Protein AF-A0A972KUE6-F1 (afdb_monomer_lite)

Radius of gyration: 13.58 Å; chains: 1; bounding box: 32×20×30 Å

Sequence (56 aa):
GKLPLAFKKLGFDTHAKFDQLAMDANDLGDRDHTLQQLSTLMENCVACHAAYRINL

Secondary structure (DSSP, 8-state):
-PPPHHHHHHHHHHHHHHHHHHHHHHHT--HHHHHHHHHHHHHHHHHHHHHH----

Foldseek 3Di:
DDDDPVLVVLVVVLVVLVVVLVVCCVPVVDPVVSVVSVVVSVVSVVVCCVVPPDDD

Structure (mmCIF, N/CA/C/O backbone):
data_AF-A0A972KUE6-F1
#
_entry.id   AF-A0A972KUE6-F1
#
loop_
_atom_site.group_PDB
_atom_site.id
_atom_site.type_symbol
_atom_site.label_atom_id
_atom_site.label_alt_id
_atom_site.label_comp_id
_atom_site.label_asym_id
_atom_site.label_entity_id
_atom_site.label_seq_id
_atom_site.pdbx_PDB_ins_code
_atom_site.Cartn_x
_atom_site.Cartn_y
_atom_site.Cartn_z
_atom_site.occupancy
_atom_site.B_iso_or_equiv
_atom_site.auth_seq_id
_atom_site.auth_comp_id
_atom_site.auth_asym_id
_atom_site.auth_atom_id
_atom_site.pdbx_PDB_model_num
ATOM 1 N N . GLY A 1 1 ? 21.505 8.613 -13.366 1.00 70.38 1 GLY A N 1
ATOM 2 C CA . GLY A 1 1 ? 20.265 8.503 -14.166 1.00 70.38 1 GLY A CA 1
ATOM 3 C C . GLY A 1 1 ? 19.083 8.992 -13.349 1.00 70.38 1 GLY A C 1
ATOM 4 O O . GLY A 1 1 ? 19.160 8.943 -12.129 1.00 70.38 1 GLY A O 1
ATOM 5 N N . LYS A 1 2 ? 18.018 9.49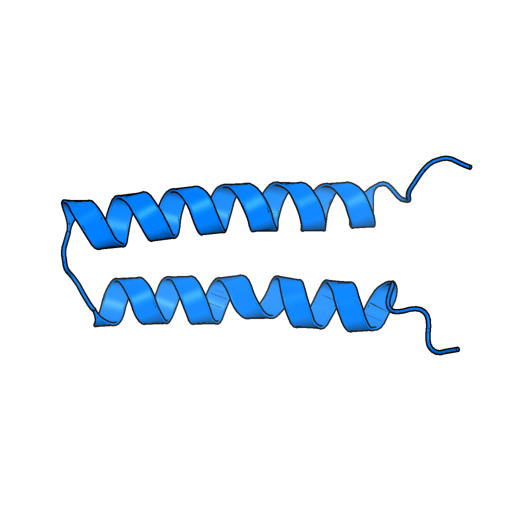8 -13.980 1.00 83.25 2 LYS A N 1
ATOM 6 C CA . LYS A 1 2 ? 16.779 9.872 -13.270 1.00 83.25 2 LYS A CA 1
ATOM 7 C C . LYS A 1 2 ? 15.876 8.639 -13.135 1.00 83.25 2 LYS A C 1
ATOM 9 O O . LYS A 1 2 ? 15.784 7.863 -14.080 1.00 83.25 2 LYS A O 1
ATOM 14 N N . LEU A 1 3 ? 15.208 8.481 -11.990 1.00 89.00 3 LEU A N 1
ATOM 15 C CA . LEU A 1 3 ? 14.219 7.412 -11.791 1.00 89.00 3 LEU A CA 1
ATOM 16 C C . LEU A 1 3 ? 13.004 7.596 -12.723 1.00 89.00 3 LEU A C 1
ATOM 18 O O . LEU A 1 3 ? 12.601 8.749 -12.935 1.00 89.00 3 LEU A O 1
ATOM 22 N N . PRO A 1 4 ? 12.385 6.503 -13.219 1.00 94.50 4 PRO A N 1
ATOM 23 C CA . PRO A 1 4 ? 11.151 6.569 -13.999 1.00 94.50 4 PRO A CA 1
ATOM 24 C C . PRO A 1 4 ? 10.032 7.306 -13.251 1.00 94.50 4 PRO A C 1
ATOM 26 O O . PRO A 1 4 ? 9.903 7.194 -12.033 1.00 94.50 4 PRO A O 1
ATOM 29 N N . LEU A 1 5 ? 9.181 8.043 -13.969 1.00 95.50 5 LEU A N 1
ATOM 30 C CA . LEU A 1 5 ? 8.068 8.770 -13.345 1.00 95.50 5 LEU A CA 1
ATOM 31 C C . LEU A 1 5 ? 7.094 7.825 -12.623 1.00 95.50 5 LEU A C 1
ATOM 33 O O . LEU A 1 5 ? 6.664 8.125 -11.514 1.00 95.50 5 LEU A O 1
ATOM 37 N N . ALA A 1 6 ? 6.778 6.679 -13.230 1.00 94.88 6 ALA A N 1
ATOM 38 C CA . ALA A 1 6 ? 5.896 5.676 -12.638 1.00 94.88 6 ALA A CA 1
ATOM 39 C C . ALA A 1 6 ? 6.466 5.084 -11.335 1.00 94.88 6 ALA A C 1
ATOM 41 O O . ALA A 1 6 ? 5.718 4.922 -10.376 1.00 94.88 6 ALA A O 1
ATOM 42 N N . PHE A 1 7 ? 7.790 4.897 -11.252 1.00 95.75 7 PHE A N 1
ATOM 43 C CA . PHE A 1 7 ? 8.468 4.502 -10.014 1.00 95.75 7 PHE A CA 1
ATOM 44 C C . PHE A 1 7 ? 8.202 5.515 -8.896 1.00 95.75 7 PHE A C 1
ATOM 46 O O . PHE A 1 7 ? 7.787 5.151 -7.800 1.00 95.75 7 PHE A O 1
ATOM 53 N N . LYS A 1 8 ? 8.384 6.812 -9.185 1.00 95.75 8 LYS A N 1
ATOM 54 C CA . LYS A 1 8 ? 8.142 7.873 -8.197 1.00 95.75 8 LYS A CA 1
ATOM 55 C C . LYS A 1 8 ? 6.680 7.929 -7.767 1.00 95.75 8 LYS A C 1
ATOM 57 O O . LYS A 1 8 ? 6.420 8.083 -6.583 1.00 95.75 8 LYS A O 1
ATOM 62 N N . LYS A 1 9 ? 5.741 7.799 -8.712 1.00 96.88 9 LYS A N 1
ATOM 63 C CA . LYS A 1 9 ? 4.302 7.787 -8.412 1.00 96.88 9 LYS A CA 1
ATOM 64 C C . LYS A 1 9 ? 3.940 6.653 -7.454 1.00 96.88 9 LYS A C 1
ATOM 66 O O . LYS A 1 9 ? 3.312 6.924 -6.441 1.00 96.88 9 LYS A O 1
ATOM 71 N N . LEU A 1 10 ? 4.387 5.428 -7.739 1.00 97.31 10 LEU A N 1
ATOM 72 C CA . LEU A 1 10 ? 4.169 4.278 -6.855 1.00 97.31 10 LEU A CA 1
ATOM 73 C C . LEU A 1 10 ? 4.812 4.485 -5.479 1.00 97.31 10 LEU A C 1
ATOM 75 O O . LEU A 1 10 ? 4.187 4.182 -4.467 1.00 97.31 10 LEU A O 1
ATOM 79 N N . GLY A 1 11 ? 6.024 5.044 -5.432 1.00 96.19 11 GLY A N 1
ATOM 80 C CA . GLY A 1 11 ? 6.692 5.381 -4.175 1.00 96.19 11 GLY A CA 1
ATOM 81 C C . GLY A 1 11 ? 5.881 6.364 -3.329 1.00 96.19 11 GLY A C 1
ATOM 82 O O . GLY A 1 11 ? 5.536 6.050 -2.194 1.00 96.19 11 GLY A O 1
ATOM 83 N N . PHE A 1 12 ? 5.524 7.526 -3.884 1.00 97.75 12 PHE A N 1
ATOM 84 C CA . PHE A 1 12 ? 4.763 8.549 -3.156 1.00 97.75 12 PHE A CA 1
ATOM 85 C C . PHE A 1 12 ? 3.378 8.065 -2.718 1.00 97.75 12 PHE A C 1
ATOM 87 O O . PHE A 1 12 ? 2.981 8.332 -1.589 1.00 97.75 12 PHE A O 1
ATOM 94 N N . ASP A 1 13 ? 2.671 7.327 -3.575 1.00 98.12 13 ASP A N 1
ATOM 95 C CA . ASP A 1 13 ? 1.368 6.749 -3.234 1.00 98.12 13 ASP A CA 1
ATOM 96 C C . ASP A 1 13 ? 1.477 5.733 -2.084 1.00 98.12 13 ASP A C 1
ATOM 98 O O . ASP A 1 13 ? 0.666 5.743 -1.164 1.00 98.12 13 ASP A O 1
ATOM 102 N N . THR A 1 14 ? 2.529 4.907 -2.080 1.00 98.12 14 THR A N 1
ATOM 103 C CA . THR A 1 14 ? 2.791 3.954 -0.989 1.00 98.12 14 THR A CA 1
ATOM 104 C C . THR A 1 14 ? 3.046 4.667 0.338 1.00 98.12 14 THR A C 1
ATOM 106 O O . THR A 1 14 ? 2.480 4.266 1.351 1.00 98.12 14 THR A O 1
ATOM 109 N N . HIS A 1 15 ? 3.851 5.736 0.340 1.00 98.31 15 HIS A N 1
ATOM 110 C CA . HIS A 1 15 ? 4.089 6.536 1.546 1.00 98.31 15 HIS A CA 1
ATOM 111 C C . HIS A 1 15 ? 2.794 7.159 2.079 1.00 98.31 15 HIS A C 1
ATOM 113 O O . HIS A 1 15 ? 2.452 6.943 3.237 1.00 98.31 15 HIS A O 1
ATOM 119 N N . ALA A 1 16 ? 2.031 7.843 1.220 1.00 98.44 16 ALA A N 1
ATOM 120 C CA . ALA A 1 16 ? 0.788 8.497 1.624 1.00 98.44 16 ALA A CA 1
ATOM 121 C C . ALA A 1 16 ? -0.247 7.507 2.193 1.00 98.44 16 ALA A C 1
ATOM 123 O O . ALA A 1 16 ? -0.922 7.808 3.174 1.00 98.44 16 ALA A O 1
ATOM 124 N N . LYS A 1 17 ? -0.358 6.305 1.610 1.00 98.56 17 LYS A N 1
ATOM 125 C CA . LYS A 1 17 ? -1.265 5.262 2.114 1.00 98.56 17 LYS A CA 1
ATOM 126 C C . LYS A 1 17 ? -0.815 4.689 3.458 1.00 98.56 17 LYS A C 1
ATOM 128 O O . LYS A 1 17 ? -1.674 4.382 4.278 1.00 98.56 17 LYS A O 1
ATOM 133 N N . PHE A 1 18 ? 0.491 4.554 3.701 1.00 98.69 18 PHE A N 1
ATOM 134 C CA . PHE A 1 18 ? 0.990 4.144 5.019 1.00 98.69 18 PHE A CA 1
ATOM 135 C C . PHE A 1 18 ? 0.730 5.209 6.086 1.00 98.69 18 PHE A C 1
ATOM 137 O O . PHE A 1 18 ? 0.323 4.849 7.189 1.00 98.69 18 PHE A O 1
ATOM 144 N N . ASP A 1 19 ? 0.906 6.491 5.754 1.00 98.69 19 ASP A N 1
ATOM 145 C CA . ASP A 1 19 ? 0.581 7.593 6.664 1.00 98.69 19 ASP A CA 1
ATOM 146 C C . ASP A 1 19 ? -0.913 7.569 7.031 1.00 98.69 19 ASP A C 1
ATOM 148 O O . ASP A 1 19 ? -1.262 7.627 8.209 1.00 98.69 19 ASP A O 1
ATOM 152 N N . GLN A 1 20 ? -1.800 7.391 6.043 1.00 98.50 20 GLN A N 1
ATOM 153 C CA . GLN A 1 20 ? -3.241 7.282 6.291 1.00 98.50 20 GLN A CA 1
ATOM 154 C C . GLN A 1 20 ? -3.610 6.051 7.123 1.00 98.50 20 GLN A C 1
ATOM 156 O O . GLN A 1 20 ? -4.404 6.164 8.050 1.00 98.50 20 GLN A O 1
ATOM 161 N N . LEU A 1 21 ? -3.022 4.890 6.823 1.00 98.62 21 LEU A N 1
ATOM 162 C CA . LEU A 1 21 ? -3.248 3.667 7.592 1.00 98.62 21 LEU A CA 1
ATOM 163 C C . LEU A 1 21 ? -2.857 3.861 9.058 1.00 98.62 21 LEU A C 1
ATOM 165 O O . LEU A 1 21 ? -3.586 3.432 9.946 1.00 98.62 21 LEU A O 1
ATOM 169 N N . ALA A 1 22 ? -1.722 4.513 9.323 1.00 98.50 22 ALA A N 1
ATOM 170 C CA . ALA A 1 22 ? -1.271 4.777 10.683 1.00 98.50 22 ALA A CA 1
ATOM 171 C C . ALA A 1 22 ? -2.219 5.728 11.434 1.00 98.50 22 ALA A C 1
ATOM 173 O O . ALA A 1 22 ? -2.530 5.467 12.596 1.00 98.50 22 ALA A O 1
ATOM 174 N N . MET A 1 23 ? -2.696 6.791 10.773 1.00 98.50 23 MET A N 1
ATOM 175 C CA . MET A 1 23 ? -3.691 7.705 11.350 1.00 98.50 23 MET A CA 1
ATOM 176 C C . MET A 1 23 ? -4.995 6.969 11.669 1.00 98.50 23 MET A C 1
ATOM 178 O O . MET A 1 23 ? -5.455 7.006 12.804 1.00 98.50 23 MET A O 1
ATOM 182 N N . ASP A 1 24 ? -5.548 6.228 10.710 1.00 98.44 24 ASP A N 1
ATOM 183 C CA . ASP A 1 24 ? -6.831 5.544 10.886 1.00 98.44 24 ASP A CA 1
ATOM 184 C C . ASP A 1 24 ? -6.754 4.425 11.931 1.00 98.44 24 ASP A C 1
ATOM 186 O O . ASP A 1 24 ? -7.670 4.267 12.739 1.00 98.44 24 ASP A O 1
A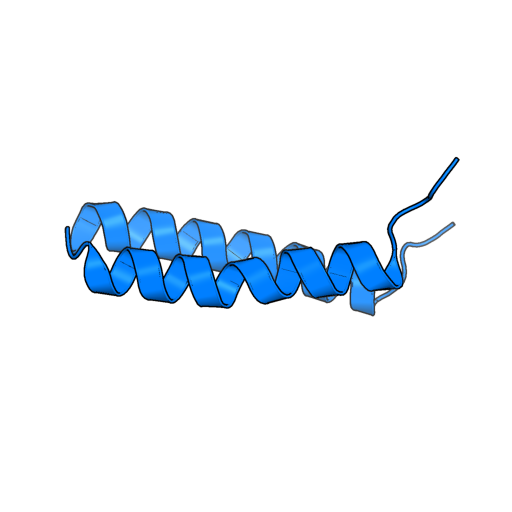TOM 190 N N . ALA A 1 25 ? -5.650 3.674 11.971 1.00 98.31 25 ALA A N 1
ATOM 191 C CA . ALA A 1 25 ? -5.437 2.649 12.987 1.00 98.31 25 ALA A CA 1
ATOM 192 C C . ALA A 1 25 ? -5.388 3.246 14.403 1.00 98.31 25 ALA A C 1
ATOM 194 O O . ALA A 1 25 ? -5.899 2.633 15.342 1.00 98.31 25 ALA A O 1
ATOM 195 N N . ASN A 1 26 ? -4.788 4.432 14.558 1.00 98.06 26 ASN A N 1
ATOM 196 C CA . ASN A 1 26 ? -4.705 5.129 15.838 1.00 98.06 26 ASN A CA 1
ATOM 197 C C . ASN A 1 26 ? -6.037 5.782 16.240 1.00 98.06 26 ASN A C 1
ATOM 199 O O . ASN A 1 26 ? -6.443 5.680 17.395 1.00 98.06 26 ASN A O 1
ATOM 203 N N . ASP A 1 27 ? -6.707 6.440 15.295 1.00 98.12 27 ASP A N 1
ATOM 204 C CA . ASP A 1 27 ? -7.854 7.303 15.579 1.00 98.12 27 ASP A CA 1
ATOM 205 C C . ASP A 1 27 ? -9.181 6.535 15.590 1.00 98.12 27 ASP A C 1
ATOM 207 O O . ASP A 1 27 ? -10.062 6.834 16.398 1.00 98.12 27 ASP A O 1
ATOM 211 N N . LEU A 1 28 ? -9.338 5.537 14.712 1.00 97.38 28 LEU A N 1
ATOM 212 C CA . LEU A 1 28 ? -10.566 4.742 14.605 1.00 97.38 28 LEU A CA 1
ATOM 213 C C . LEU A 1 28 ? -10.501 3.466 15.445 1.00 97.38 28 LEU A C 1
ATOM 215 O O . LEU A 1 28 ? -11.528 3.002 15.939 1.00 97.38 28 LEU A O 1
ATOM 219 N N . GLY A 1 29 ? -9.314 2.860 15.570 1.00 94.56 29 GLY A N 1
ATOM 220 C CA . GLY A 1 29 ? -9.146 1.555 16.217 1.00 94.56 29 GLY A CA 1
ATOM 221 C C . GLY A 1 29 ? -9.908 0.412 15.525 1.00 94.56 29 GLY A C 1
ATOM 222 O O . GLY A 1 29 ? -10.068 -0.663 16.106 1.00 94.56 29 GLY A O 1
ATOM 223 N N . ASP A 1 30 ? -10.389 0.627 14.295 1.00 98.19 30 ASP A N 1
ATOM 224 C CA . ASP A 1 30 ? -11.114 -0.367 13.509 1.00 98.19 30 ASP A CA 1
ATOM 225 C C . ASP A 1 30 ? -10.125 -1.287 12.784 1.00 98.19 30 ASP A C 1
ATOM 227 O O . ASP A 1 30 ? -9.441 -0.915 11.822 1.00 98.19 30 ASP A O 1
ATOM 231 N N . ARG A 1 31 ? -10.055 -2.527 13.269 1.00 97.94 31 ARG A N 1
ATOM 232 C CA . ARG A 1 31 ? -9.185 -3.565 12.718 1.00 97.94 31 ARG A CA 1
ATOM 233 C C . ARG A 1 31 ? -9.533 -3.899 11.270 1.00 97.94 31 ARG A C 1
ATOM 235 O O . ARG A 1 31 ? -8.621 -4.093 10.469 1.00 97.94 31 ARG A O 1
ATOM 242 N N . ASP A 1 32 ? -10.814 -4.028 10.946 1.00 98.50 32 ASP A N 1
ATOM 243 C CA . ASP A 1 32 ? -11.232 -4.526 9.637 1.00 98.50 32 ASP A CA 1
ATOM 244 C C . ASP A 1 32 ? -10.985 -3.447 8.571 1.00 98.50 32 ASP A C 1
ATOM 246 O O . ASP A 1 32 ? -10.444 -3.754 7.505 1.00 98.50 32 ASP A O 1
ATOM 250 N N . HIS A 1 33 ? -11.226 -2.173 8.910 1.00 98.25 33 HIS A N 1
ATOM 251 C CA . HIS A 1 33 ? -10.806 -1.024 8.097 1.00 98.25 33 HIS A CA 1
ATOM 252 C C . HIS A 1 33 ? -9.289 -1.007 7.871 1.00 98.25 33 HIS A C 1
ATOM 254 O O . HIS A 1 33 ? -8.826 -0.968 6.729 1.00 98.25 33 HIS A O 1
ATOM 260 N N . THR A 1 34 ? -8.501 -1.139 8.943 1.00 98.50 34 THR A N 1
ATOM 261 C CA . THR A 1 34 ? -7.028 -1.147 8.864 1.00 98.50 34 THR A CA 1
ATOM 262 C C . THR A 1 34 ? -6.513 -2.274 7.956 1.00 98.50 34 THR A C 1
ATOM 264 O O . THR A 1 34 ? -5.611 -2.074 7.137 1.00 98.50 34 THR A O 1
ATOM 267 N N . LEU A 1 35 ? -7.098 -3.474 8.051 1.00 98.56 35 LEU A N 1
ATOM 268 C CA . LEU A 1 35 ? -6.733 -4.615 7.205 1.00 98.56 35 LEU A CA 1
ATOM 269 C C . LEU A 1 35 ? -7.122 -4.405 5.737 1.00 98.56 35 LEU A C 1
ATOM 271 O O . LEU A 1 35 ? -6.383 -4.824 4.839 1.00 98.56 35 LEU A O 1
ATOM 275 N N . GLN A 1 36 ? -8.246 -3.739 5.469 1.00 98.62 36 GLN A N 1
ATOM 276 C CA . GLN A 1 36 ? -8.654 -3.392 4.109 1.00 98.62 36 GLN A CA 1
ATOM 277 C C . GLN A 1 36 ? -7.700 -2.367 3.477 1.00 98.62 36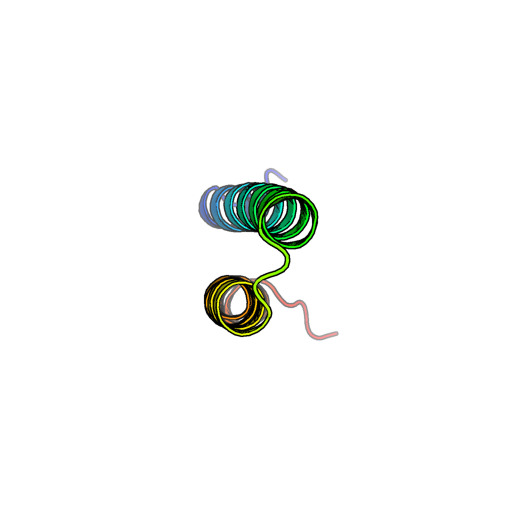 GLN A C 1
ATOM 279 O O . GLN A 1 36 ? -7.300 -2.521 2.316 1.00 98.62 36 GLN A O 1
ATOM 284 N N . GLN A 1 37 ? -7.275 -1.360 4.246 1.00 98.62 37 GLN A N 1
ATOM 285 C CA . GLN A 1 37 ? -6.264 -0.395 3.812 1.00 98.62 37 GLN A CA 1
ATOM 286 C C . GLN A 1 37 ? -4.932 -1.079 3.513 1.00 98.62 37 GLN A C 1
ATOM 288 O O . GLN A 1 37 ? -4.345 -0.843 2.456 1.00 98.62 37 GLN A O 1
ATOM 293 N N . LEU A 1 38 ? -4.484 -1.975 4.400 1.00 98.50 38 LEU A N 1
ATOM 294 C CA . LEU A 1 38 ? -3.255 -2.738 4.198 1.00 98.50 38 LEU A CA 1
ATOM 295 C C . LEU A 1 38 ? -3.326 -3.592 2.928 1.00 98.50 38 LEU A C 1
ATOM 297 O O . LEU A 1 38 ? -2.394 -3.578 2.127 1.00 98.50 38 LEU A O 1
ATOM 301 N N . SER A 1 39 ? -4.442 -4.292 2.718 1.00 98.31 39 SER A N 1
ATOM 302 C CA . SER A 1 39 ? -4.650 -5.133 1.532 1.00 98.31 39 SER A CA 1
ATOM 303 C C . SER A 1 39 ? -4.563 -4.313 0.243 1.00 98.31 39 SER A C 1
ATOM 305 O O . SER A 1 39 ? -3.871 -4.707 -0.693 1.00 98.31 39 SER A O 1
ATOM 307 N N . THR A 1 40 ? -5.182 -3.128 0.228 1.00 97.88 40 THR A N 1
ATOM 308 C CA . THR A 1 40 ? -5.109 -2.185 -0.901 1.00 97.88 40 THR A CA 1
ATOM 309 C C . THR A 1 40 ? -3.682 -1.676 -1.121 1.00 97.88 40 THR A C 1
ATOM 311 O O . THR A 1 40 ? -3.213 -1.562 -2.251 1.00 97.88 40 THR A O 1
ATOM 314 N N . LEU A 1 41 ? -2.959 -1.368 -0.042 1.00 97.94 41 LEU A N 1
ATOM 315 C CA . LEU A 1 41 ? -1.578 -0.898 -0.115 1.00 97.94 41 LEU A CA 1
ATOM 316 C C . LEU A 1 41 ? -0.649 -1.961 -0.712 1.00 97.94 41 LEU A C 1
ATOM 318 O O . LEU A 1 41 ? 0.228 -1.628 -1.509 1.00 97.94 41 LEU A O 1
ATOM 322 N N . MET A 1 42 ? -0.841 -3.238 -0.368 1.00 97.88 42 MET A N 1
ATOM 323 C CA . MET A 1 42 ? 0.005 -4.337 -0.846 1.00 97.88 42 MET A CA 1
ATOM 324 C C . MET A 1 42 ? 0.026 -4.475 -2.376 1.00 97.88 42 MET A C 1
ATOM 326 O O . MET A 1 42 ? 1.024 -4.951 -2.924 1.00 97.88 42 MET A O 1
ATOM 330 N N . GLU A 1 43 ? -1.005 -4.008 -3.084 1.00 97.75 43 GLU A N 1
ATOM 331 C CA . GLU A 1 43 ? -1.013 -3.959 -4.551 1.00 97.75 43 GLU A CA 1
ATOM 332 C C . GLU A 1 43 ? 0.136 -3.100 -5.105 1.00 97.75 43 GLU A C 1
ATOM 334 O O . GLU A 1 43 ? 0.752 -3.461 -6.113 1.00 97.75 43 GLU A O 1
ATOM 339 N N . ASN A 1 44 ? 0.519 -2.026 -4.403 1.00 97.62 44 ASN A N 1
ATOM 340 C CA . ASN A 1 44 ? 1.679 -1.216 -4.773 1.00 97.62 44 ASN A CA 1
ATOM 341 C C . ASN A 1 44 ? 2.987 -2.001 -4.639 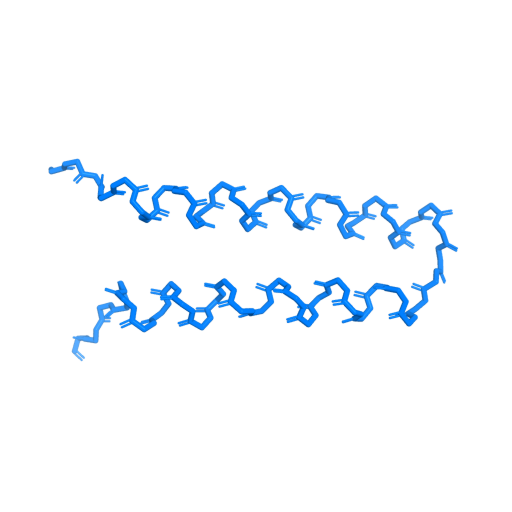1.00 97.62 44 ASN A C 1
ATOM 343 O O . ASN A 1 44 ? 3.876 -1.860 -5.482 1.00 97.62 44 ASN A O 1
ATOM 347 N N . CYS A 1 45 ? 3.114 -2.840 -3.605 1.00 96.38 45 CYS A N 1
ATOM 348 C CA . CYS A 1 45 ? 4.288 -3.688 -3.404 1.00 96.38 45 CYS A CA 1
ATOM 349 C C . CYS A 1 45 ? 4.440 -4.676 -4.567 1.00 96.38 45 CYS A C 1
ATOM 351 O O . CYS A 1 45 ? 5.531 -4.818 -5.124 1.00 96.38 45 CYS A O 1
ATOM 353 N N . VAL A 1 46 ? 3.338 -5.320 -4.967 1.00 96.81 46 VAL A N 1
ATOM 354 C CA . VAL A 1 46 ? 3.307 -6.251 -6.104 1.00 96.81 46 VAL A CA 1
ATOM 355 C C . VAL A 1 46 ? 3.665 -5.528 -7.402 1.00 96.81 46 VAL A C 1
ATOM 357 O O . VAL A 1 46 ? 4.559 -5.977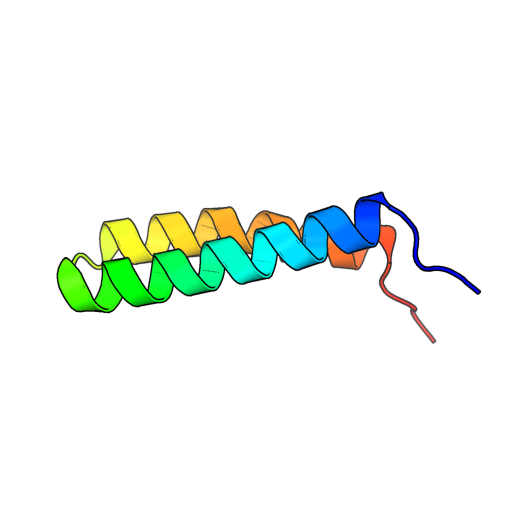 -8.119 1.00 96.81 46 VAL A O 1
ATOM 360 N N . ALA A 1 47 ? 3.035 -4.386 -7.684 1.00 96.50 47 ALA A N 1
ATOM 361 C CA . ALA A 1 47 ? 3.283 -3.617 -8.901 1.00 96.50 47 ALA A CA 1
ATOM 362 C C . ALA A 1 47 ? 4.730 -3.105 -8.986 1.00 96.50 47 ALA A C 1
ATOM 364 O O . ALA A 1 47 ? 5.381 -3.229 -10.025 1.00 96.50 47 ALA A O 1
ATOM 365 N N . CYS A 1 48 ? 5.259 -2.566 -7.883 1.00 96.25 48 CYS A N 1
ATOM 366 C CA . CYS A 1 48 ? 6.625 -2.058 -7.825 1.00 96.25 48 CYS A CA 1
ATOM 367 C C . CYS A 1 48 ? 7.642 -3.183 -8.040 1.00 96.25 48 CYS A C 1
ATOM 369 O O . CYS A 1 48 ? 8.542 -3.053 -8.870 1.00 96.25 48 CYS A O 1
ATOM 371 N N . HIS A 1 49 ? 7.481 -4.316 -7.353 1.00 95.69 49 HIS A N 1
ATOM 372 C CA . HIS A 1 49 ? 8.397 -5.441 -7.508 1.00 95.69 49 HIS A CA 1
ATOM 373 C C . HIS A 1 49 ? 8.286 -6.111 -8.881 1.00 95.69 49 HIS A C 1
ATOM 375 O O . HIS A 1 49 ? 9.306 -6.522 -9.423 1.00 95.69 49 HIS A O 1
ATOM 381 N N . ALA A 1 50 ? 7.100 -6.183 -9.485 1.00 95.19 50 ALA A N 1
ATOM 382 C CA . ALA A 1 50 ? 6.954 -6.715 -10.838 1.00 95.19 50 ALA A CA 1
ATOM 383 C C . ALA A 1 50 ? 7.690 -5.860 -11.887 1.00 95.19 50 ALA A C 1
ATOM 385 O O . ALA A 1 50 ? 8.284 -6.403 -12.815 1.00 95.19 50 ALA A O 1
ATOM 386 N N . ALA A 1 51 ? 7.668 -4.532 -11.737 1.00 94.19 51 ALA A N 1
ATOM 387 C CA . ALA A 1 51 ? 8.225 -3.607 -12.725 1.00 94.19 51 ALA A CA 1
ATOM 388 C C . ALA A 1 51 ? 9.694 -3.220 -12.478 1.00 94.19 51 ALA A C 1
ATOM 390 O O . ALA A 1 51 ? 10.406 -2.889 -13.427 1.00 94.19 51 ALA A O 1
ATOM 391 N N . TYR A 1 52 ? 10.139 -3.201 -11.219 1.00 93.44 52 TYR A N 1
ATOM 392 C CA . TYR A 1 52 ? 11.398 -2.557 -10.827 1.00 93.44 52 TYR A CA 1
ATOM 393 C C . TYR A 1 52 ? 12.303 -3.407 -9.935 1.00 93.44 52 TYR A C 1
ATOM 395 O O . TYR A 1 52 ? 13.392 -2.946 -9.585 1.00 93.44 52 TYR A O 1
ATOM 403 N N . ARG A 1 53 ? 11.901 -4.628 -9.551 1.00 88.44 53 ARG A N 1
ATOM 404 C CA . ARG A 1 53 ? 12.789 -5.520 -8.797 1.00 88.44 53 ARG A CA 1
ATOM 405 C C . ARG A 1 53 ? 13.975 -5.904 -9.675 1.00 88.44 53 ARG A C 1
ATOM 407 O O . ARG A 1 53 ? 13.814 -6.520 -10.725 1.00 88.44 53 ARG A O 1
ATOM 414 N N . ILE A 1 54 ? 15.173 -5.568 -9.212 1.00 78.06 54 ILE A N 1
ATOM 415 C CA . ILE A 1 54 ? 16.411 -6.057 -9.809 1.00 78.06 54 ILE A CA 1
ATOM 416 C C . ILE A 1 54 ? 16.651 -7.446 -9.223 1.00 78.06 54 ILE A C 1
ATOM 418 O O . ILE A 1 54 ? 16.8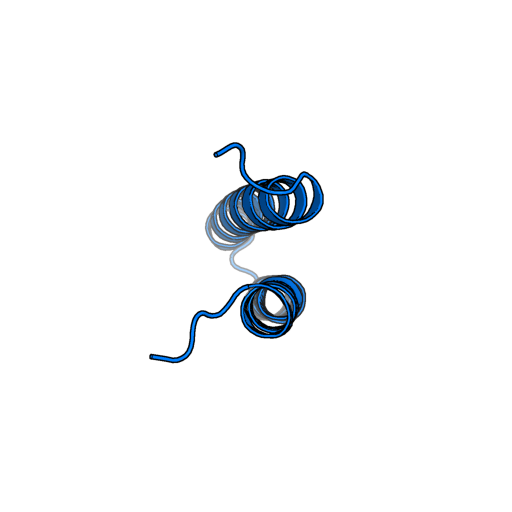98 -7.579 -8.025 1.00 78.06 54 ILE A O 1
ATOM 422 N N . ASN A 1 55 ? 16.534 -8.479 -10.051 1.00 77.50 55 ASN A N 1
ATOM 423 C CA . ASN A 1 55 ? 17.024 -9.807 -9.705 1.00 77.50 55 ASN A CA 1
ATOM 424 C C . ASN A 1 55 ? 18.497 -9.851 -10.128 1.00 77.50 55 ASN A C 1
ATOM 426 O O . ASN A 1 55 ? 18.789 -9.657 -11.309 1.00 77.50 55 ASN A O 1
ATOM 430 N N . LEU A 1 56 ? 19.394 -9.999 -9.153 1.00 54.25 56 LEU A N 1
ATOM 431 C CA . LEU A 1 56 ? 20.817 -10.257 -9.382 1.00 54.25 56 LEU A CA 1
ATOM 432 C C . LEU A 1 56 ? 21.038 -11.746 -9.644 1.00 54.25 56 LEU A C 1
ATOM 434 O O . LEU A 1 56 ? 20.347 -12.552 -8.977 1.00 54.25 56 LEU A O 1
#

pLDDT: mean 94.84, std 7.84, range [54.25, 98.69]